Protein AF-D8KZF1-F1 (afdb_monomer)

Mean predicted aligned error: 5.2 Å

InterPro domains:
  IPR004835 Chitin synthase [PTHR22914] (1-113)
  IPR029044 Nucleotide-diphospho-sugar transferases [SSF53448] (5-64)

Solvent-accessible surface area (backbone atoms only — not comparable to full-atom values): 6706 Å² total; per-residue (Å²): 131,81,50,48,67,70,59,44,50,52,51,52,38,37,56,70,37,47,88,86,82,90,57,93,88,65,83,83,91,80,91,72,70,90,47,70,69,53,43,48,55,49,50,67,50,45,53,59,19,53,51,51,48,52,49,54,50,62,75,46,34,71,62,21,40,76,55,10,90,90,46,49,70,69,56,54,52,50,53,51,52,52,51,51,50,63,69,46,44,66,57,52,52,50,52,51,50,32,52,49,46,30,71,74,68,71,46,55,71,83,82,45,108

Organism: Penaeus vannamei (NCBI:txid6689)

Nearest PDB structures (foldseek):
  1vel-assembly1_A-2  TM=3.043E-01  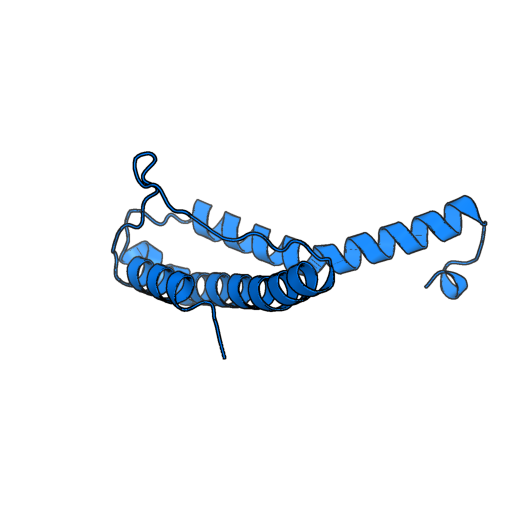e=5.295E+00  Mycolicibacterium smegmatis

Structure (mmCIF, N/CA/C/O backbone):
data_AF-D8KZF1-F1
#
_entry.id   AF-D8KZF1-F1
#
loop_
_atom_site.group_PDB
_atom_site.id
_atom_site.type_symbol
_atom_site.label_atom_id
_atom_site.label_alt_id
_atom_site.label_comp_id
_atom_site.label_asym_id
_atom_site.label_entity_id
_atom_site.label_seq_id
_atom_site.pdbx_PDB_ins_code
_atom_site.Cartn_x
_atom_site.Cartn_y
_atom_site.Cartn_z
_atom_site.occupancy
_atom_site.B_iso_or_equiv
_atom_site.auth_seq_id
_atom_site.auth_comp_id
_atom_site.auth_asym_id
_atom_site.auth_atom_id
_atom_site.pdbx_PDB_model_num
ATOM 1 N N . TYR A 1 1 ? -16.493 9.298 -7.607 1.00 52.88 1 TYR A N 1
ATOM 2 C CA . TYR A 1 1 ? -15.093 8.840 -7.532 1.00 52.88 1 TYR A CA 1
ATOM 3 C C . TYR A 1 1 ? -15.171 7.411 -7.032 1.00 52.88 1 TYR A C 1
ATOM 5 O O . TYR A 1 1 ? -15.660 7.218 -5.931 1.00 52.88 1 TYR A O 1
ATOM 13 N N . ASP A 1 2 ? -14.847 6.425 -7.863 1.00 64.75 2 ASP A N 1
ATOM 14 C CA . ASP A 1 2 ? -14.943 5.007 -7.493 1.00 64.75 2 ASP A CA 1
ATOM 15 C C . ASP A 1 2 ? -13.700 4.633 -6.665 1.00 64.75 2 ASP A C 1
ATOM 17 O O . ASP A 1 2 ? -12.620 4.405 -7.212 1.00 64.75 2 ASP A O 1
ATOM 21 N N . GLN A 1 3 ? -13.823 4.697 -5.333 1.00 66.88 3 GLN A N 1
ATOM 22 C CA . GLN A 1 3 ? -12.744 4.384 -4.383 1.00 66.88 3 GLN A CA 1
ATOM 23 C C . GLN A 1 3 ? -12.572 2.874 -4.152 1.00 66.88 3 GLN A C 1
ATOM 25 O O . GLN A 1 3 ? -11.822 2.479 -3.258 1.00 66.88 3 GLN A O 1
ATOM 30 N N . GLY A 1 4 ? -13.229 2.026 -4.952 1.00 83.06 4 GLY A N 1
ATOM 31 C CA . GLY A 1 4 ? -13.360 0.608 -4.649 1.00 83.06 4 GLY A CA 1
ATOM 32 C C . GLY A 1 4 ? -14.186 0.447 -3.380 1.00 83.06 4 GLY A C 1
ATOM 33 O O . GLY A 1 4 ? -13.622 0.309 -2.296 1.00 83.06 4 GLY A O 1
ATOM 34 N N . GLU A 1 5 ? -15.508 0.508 -3.533 1.00 90.25 5 GLU A N 1
ATOM 35 C CA . GLU A 1 5 ? -16.490 0.593 -2.441 1.00 90.25 5 GLU A CA 1
ATOM 36 C C . GLU A 1 5 ? -16.236 -0.413 -1.310 1.00 90.25 5 GLU A C 1
ATOM 38 O O . GLU A 1 5 ? -16.272 -0.030 -0.144 1.00 90.25 5 GLU A O 1
ATOM 43 N N . ASP A 1 6 ? -15.855 -1.652 -1.637 1.00 91.44 6 ASP A N 1
ATOM 44 C CA . ASP A 1 6 ? -15.527 -2.687 -0.647 1.00 91.44 6 ASP A CA 1
ATOM 45 C C . ASP A 1 6 ? -14.336 -2.306 0.244 1.00 91.44 6 ASP A C 1
ATOM 47 O O . ASP A 1 6 ? -14.358 -2.492 1.460 1.00 91.44 6 ASP A O 1
ATOM 51 N N . ARG A 1 7 ? -13.273 -1.751 -0.352 1.00 91.56 7 ARG A N 1
ATOM 52 C CA . ARG A 1 7 ? -12.082 -1.315 0.395 1.00 91.56 7 ARG A CA 1
ATOM 53 C C . ARG A 1 7 ? -12.418 -0.133 1.286 1.00 91.56 7 ARG A C 1
ATOM 55 O O . ARG A 1 7 ? -11.970 -0.093 2.429 1.00 91.56 7 ARG A O 1
ATOM 62 N N . TRP A 1 8 ? -13.226 0.786 0.770 1.00 93.06 8 TRP A N 1
ATOM 63 C CA . TRP A 1 8 ? -13.665 1.946 1.528 1.00 93.06 8 TRP A CA 1
ATOM 64 C C . TRP A 1 8 ? -14.540 1.546 2.712 1.00 93.06 8 TRP A C 1
ATOM 66 O O . TRP A 1 8 ? -14.271 1.965 3.836 1.00 93.06 8 TRP A O 1
ATOM 76 N N . LEU A 1 9 ? -15.493 0.635 2.509 1.00 94.50 9 LEU A N 1
ATOM 77 C CA . LEU A 1 9 ? -16.292 0.068 3.589 1.00 94.50 9 LEU A CA 1
ATOM 78 C C . LEU A 1 9 ? -15.416 -0.610 4.652 1.00 94.50 9 LEU A C 1
ATOM 80 O O . LEU A 1 9 ? -15.614 -0.372 5.842 1.00 94.50 9 LEU A O 1
ATOM 84 N N . CYS A 1 10 ? -14.422 -1.406 4.251 1.00 93.94 10 CYS A N 1
ATOM 85 C CA . CYS A 1 10 ? -13.476 -2.018 5.187 1.00 93.94 10 CYS A CA 1
ATOM 86 C C . CYS A 1 10 ? -12.703 -0.970 6.002 1.00 93.94 10 CYS A C 1
ATOM 88 O O . CYS A 1 10 ? -12.569 -1.127 7.215 1.00 93.94 10 CYS A O 1
ATOM 90 N N . THR A 1 11 ? -12.242 0.115 5.374 1.00 93.88 11 THR A N 1
ATOM 91 C CA . THR A 1 11 ? -11.575 1.227 6.074 1.00 93.88 11 THR A CA 1
ATOM 92 C C . THR A 1 11 ? -12.502 1.863 7.113 1.00 93.88 11 THR A C 1
ATOM 94 O O . THR A 1 11 ? -12.114 2.015 8.272 1.00 93.88 11 THR A O 1
ATOM 97 N N . LEU A 1 12 ? -13.756 2.140 6.743 1.00 94.38 12 LEU A N 1
ATOM 98 C CA . LEU A 1 12 ? -14.763 2.688 7.655 1.00 94.38 12 LEU A CA 1
ATOM 99 C C . LEU A 1 12 ? -15.056 1.741 8.829 1.00 94.38 12 LEU A C 1
ATOM 101 O O . LEU A 1 12 ? -15.183 2.189 9.967 1.00 94.38 12 LEU A O 1
ATOM 105 N N . LEU A 1 13 ? -15.146 0.430 8.583 1.00 95.75 13 LEU A N 1
ATOM 106 C CA . LEU A 1 13 ? -15.337 -0.572 9.636 1.00 95.75 13 LEU A CA 1
ATOM 107 C C . LEU A 1 13 ? -14.177 -0.551 10.638 1.00 95.75 13 LEU A C 1
ATOM 109 O O . LEU A 1 13 ? -14.419 -0.510 11.847 1.00 95.75 13 LEU A O 1
ATOM 113 N N . LEU A 1 14 ? -12.934 -0.490 10.152 1.00 94.56 14 LEU A N 1
ATOM 114 C CA . LEU A 1 14 ? -11.750 -0.372 11.006 1.00 94.56 14 LEU A CA 1
ATOM 115 C C . LEU A 1 14 ? -11.780 0.918 11.841 1.00 94.56 14 LEU A C 1
ATOM 117 O O . LEU A 1 14 ? -11.566 0.856 13.052 1.00 94.56 14 LEU A O 1
ATOM 121 N N . GLN A 1 15 ? -12.122 2.059 11.234 1.00 94.81 15 GLN A N 1
ATOM 122 C CA . GLN A 1 15 ? -12.267 3.357 11.916 1.00 94.81 15 GLN A CA 1
ATOM 123 C C . GLN A 1 15 ? -13.403 3.378 12.957 1.00 94.81 15 GLN A C 1
ATOM 125 O O . GLN A 1 15 ? -13.419 4.227 13.850 1.00 94.81 15 GLN A O 1
ATOM 130 N N . ARG A 1 16 ? -14.371 2.457 12.859 1.00 95.50 16 ARG A N 1
ATOM 131 C CA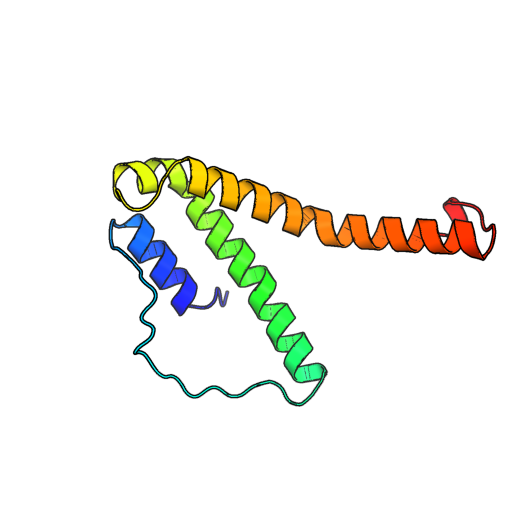 . ARG A 1 16 ? -15.457 2.273 13.836 1.00 95.50 16 ARG A CA 1
ATOM 132 C C . ARG A 1 16 ? -15.147 1.240 14.923 1.00 95.50 16 ARG A C 1
ATOM 134 O O . ARG A 1 16 ? -16.018 0.994 15.751 1.00 95.50 16 ARG A O 1
ATOM 141 N N . GLY A 1 17 ? -13.945 0.662 14.942 1.00 95.12 17 GLY A N 1
ATOM 142 C CA . GLY A 1 17 ? -13.537 -0.323 15.950 1.00 95.12 17 GLY A CA 1
ATOM 143 C C . GLY A 1 17 ? -13.849 -1.775 15.588 1.00 95.12 17 GLY A C 1
ATOM 144 O O . GLY A 1 17 ? -13.583 -2.671 16.385 1.00 95.12 17 GLY A O 1
ATOM 145 N N . TYR A 1 18 ? -14.395 -2.042 14.398 1.00 95.56 18 TYR A N 1
ATOM 146 C CA . TYR A 1 18 ? -14.641 -3.414 13.960 1.00 95.56 18 TYR A CA 1
ATOM 147 C C . TYR A 1 18 ? -13.347 -4.086 13.502 1.00 95.56 18 TYR A C 1
ATOM 149 O O . TYR A 1 18 ? -12.400 -3.445 13.038 1.00 95.56 18 TYR A O 1
ATOM 157 N N . ARG A 1 19 ? -13.324 -5.413 13.613 1.00 92.88 19 ARG A N 1
ATOM 158 C CA . ARG A 1 19 ? -12.219 -6.254 13.157 1.00 92.88 19 ARG A CA 1
ATOM 159 C C . ARG A 1 19 ? -12.521 -6.775 11.755 1.00 92.88 19 ARG A C 1
ATOM 161 O O . ARG A 1 19 ? -13.603 -7.303 11.514 1.00 92.88 19 ARG A O 1
ATOM 168 N N . VAL A 1 20 ? -11.554 -6.646 10.853 1.00 91.69 20 VAL A N 1
ATOM 169 C CA . VAL A 1 20 ? -11.595 -7.238 9.510 1.00 91.69 20 VAL A CA 1
ATOM 170 C C . VAL A 1 20 ? -10.509 -8.302 9.444 1.00 91.69 20 VAL A C 1
ATOM 172 O O . VAL A 1 20 ? -9.356 -8.020 9.766 1.00 91.69 20 VAL A O 1
ATOM 175 N N . GLU A 1 21 ? -10.875 -9.520 9.050 1.00 91.12 21 GLU A N 1
ATOM 176 C CA . GLU A 1 21 ? -9.976 -10.673 9.069 1.00 91.12 21 GLU A CA 1
ATOM 177 C C . GLU A 1 21 ? -9.984 -11.442 7.757 1.00 91.12 21 GLU A C 1
ATOM 179 O O . GLU A 1 21 ? -10.974 -11.475 7.027 1.00 91.12 21 GLU A O 1
ATOM 184 N N . TYR A 1 22 ? -8.866 -12.109 7.495 1.00 92.25 22 TYR A N 1
ATOM 185 C CA . TYR A 1 22 ? -8.761 -13.073 6.418 1.00 92.25 22 TYR A CA 1
ATOM 186 C C . TYR A 1 22 ? -9.302 -14.436 6.870 1.00 92.25 22 TYR A C 1
ATOM 188 O O . TYR A 1 22 ? -8.892 -14.956 7.907 1.00 92.25 22 TYR A O 1
ATOM 196 N N . SER A 1 23 ? -10.182 -15.035 6.064 1.00 94.25 23 SER A N 1
ATOM 197 C CA . SER A 1 23 ? -10.697 -16.392 6.269 1.00 94.25 23 SER A CA 1
ATOM 198 C C . SER A 1 23 ? -10.245 -17.301 5.129 1.00 94.25 23 SER A C 1
ATOM 200 O O . SER A 1 23 ? -10.689 -17.141 3.995 1.00 94.25 23 SER A O 1
ATOM 202 N N . ALA A 1 24 ? -9.387 -18.279 5.436 1.00 93.44 24 ALA A N 1
ATOM 203 C CA . ALA A 1 24 ? -8.879 -19.238 4.449 1.00 93.44 24 ALA A CA 1
ATOM 204 C C . ALA A 1 24 ? -9.954 -20.210 3.930 1.00 93.44 24 ALA A C 1
ATOM 206 O O . ALA A 1 24 ? -9.775 -20.806 2.877 1.00 93.44 24 ALA A O 1
ATOM 207 N N . ALA A 1 25 ? -11.058 -20.373 4.667 1.00 95.44 25 ALA A N 1
ATOM 208 C CA . ALA A 1 25 ? -12.199 -21.188 4.250 1.00 95.44 25 ALA A CA 1
ATOM 209 C C . ALA A 1 25 ? -13.169 -20.432 3.322 1.00 95.44 25 ALA A C 1
ATOM 211 O O . ALA A 1 25 ? -14.169 -21.000 2.893 1.00 95.44 25 ALA A O 1
ATOM 212 N N . SER A 1 26 ? -12.929 -19.141 3.066 1.00 92.06 26 SER A N 1
ATOM 213 C CA . SER A 1 26 ? -13.750 -18.354 2.151 1.00 92.06 26 SER A CA 1
ATOM 214 C C . SER A 1 26 ? -13.261 -18.535 0.718 1.00 92.06 26 SER A C 1
ATOM 216 O O . SER A 1 26 ? -12.182 -18.059 0.371 1.00 92.06 26 SER A O 1
ATOM 218 N N . ASP A 1 27 ? -14.096 -19.133 -0.127 1.00 94.06 27 ASP A N 1
ATOM 219 C CA . ASP A 1 27 ? -13.834 -19.284 -1.557 1.00 94.06 27 ASP A CA 1
ATOM 220 C C . ASP A 1 27 ? -14.533 -18.199 -2.385 1.00 94.06 27 ASP A C 1
ATOM 222 O O . ASP A 1 27 ? -15.680 -17.829 -2.127 1.00 94.06 27 ASP A O 1
ATOM 226 N N . ALA A 1 28 ? -13.846 -17.700 -3.413 1.00 91.25 28 ALA A N 1
ATOM 227 C CA . ALA A 1 28 ? -14.403 -16.761 -4.381 1.00 91.25 28 ALA A CA 1
ATOM 228 C C . ALA A 1 28 ? -13.915 -17.091 -5.796 1.00 91.25 28 ALA A C 1
ATOM 230 O O . ALA A 1 28 ? -12.725 -17.305 -6.028 1.00 91.25 28 ALA A O 1
ATOM 231 N N . TYR A 1 29 ? -14.836 -17.083 -6.758 1.00 94.12 29 TYR A N 1
ATOM 232 C CA . TYR A 1 29 ? -14.515 -17.167 -8.181 1.00 94.12 29 TYR A CA 1
ATOM 233 C C . TYR A 1 29 ? -14.391 -15.754 -8.760 1.00 94.12 29 TYR A C 1
ATOM 235 O O . TYR A 1 29 ? -15.282 -14.927 -8.566 1.00 94.12 29 TYR A O 1
ATOM 243 N N . THR A 1 30 ? -13.295 -15.463 -9.465 1.00 91.00 30 THR A N 1
ATOM 244 C CA . THR A 1 30 ? -13.057 -14.138 -10.059 1.00 91.00 30 THR A CA 1
ATOM 245 C C . THR A 1 30 ? -12.505 -14.249 -11.474 1.00 91.00 30 THR A C 1
ATOM 247 O O . THR A 1 30 ? -11.738 -15.159 -11.788 1.00 91.00 30 THR A O 1
ATOM 250 N N . HIS A 1 31 ? -12.895 -13.304 -12.331 1.00 91.31 31 HIS A N 1
ATOM 251 C CA . HIS A 1 31 ? -12.347 -13.178 -13.678 1.00 91.31 31 HIS A CA 1
ATOM 252 C C . HIS A 1 31 ? -11.057 -12.355 -13.653 1.00 91.31 31 HIS A C 1
ATOM 254 O O . HIS A 1 31 ? -11.000 -11.274 -13.059 1.00 91.31 31 HIS A O 1
ATOM 260 N N . VAL A 1 32 ? -10.026 -12.867 -14.320 1.00 91.75 32 VAL A N 1
ATOM 261 C CA . VAL A 1 32 ? -8.731 -12.203 -14.492 1.00 91.75 32 VAL A CA 1
ATOM 262 C C . VAL A 1 32 ? -8.688 -11.533 -15.872 1.00 91.75 32 VAL A C 1
ATOM 264 O O . VAL A 1 32 ? -9.259 -12.084 -16.810 1.00 91.75 32 VAL A O 1
ATOM 267 N N . PRO A 1 33 ? -8.055 -10.354 -16.027 1.00 94.62 33 PRO A N 1
ATOM 268 C CA . PRO A 1 33 ? -7.853 -9.765 -17.348 1.00 94.62 33 PRO A CA 1
ATOM 269 C C . PRO A 1 33 ? -7.046 -10.705 -18.252 1.00 94.62 33 PRO A C 1
ATOM 271 O O . PRO A 1 33 ? -5.972 -11.165 -17.860 1.00 94.62 33 PRO A O 1
ATOM 274 N N . GLU A 1 34 ? -7.536 -10.940 -19.469 1.00 95.62 34 GLU A N 1
ATOM 275 C CA . GLU A 1 34 ? -6.869 -11.799 -20.463 1.00 95.62 34 GLU A CA 1
ATOM 276 C C . GLU A 1 34 ? -6.012 -10.984 -21.446 1.00 95.62 34 GLU A C 1
ATOM 278 O O . GLU A 1 34 ? -5.074 -11.498 -22.056 1.00 95.62 34 GLU A O 1
ATOM 283 N N . GLY A 1 35 ? -6.296 -9.682 -21.568 1.00 96.19 35 GLY A N 1
ATOM 284 C CA . GLY A 1 35 ? -5.574 -8.751 -22.433 1.00 96.19 35 GLY A CA 1
ATOM 285 C C . GLY A 1 35 ? -4.888 -7.610 -21.681 1.00 96.19 35 GLY A C 1
ATOM 286 O O . GLY A 1 35 ? -5.303 -7.186 -20.600 1.00 96.19 35 GLY A O 1
ATOM 287 N N . PHE A 1 36 ? -3.859 -7.026 -22.304 1.00 95.81 36 PHE A N 1
ATOM 288 C CA . PHE A 1 36 ? -3.122 -5.900 -21.718 1.00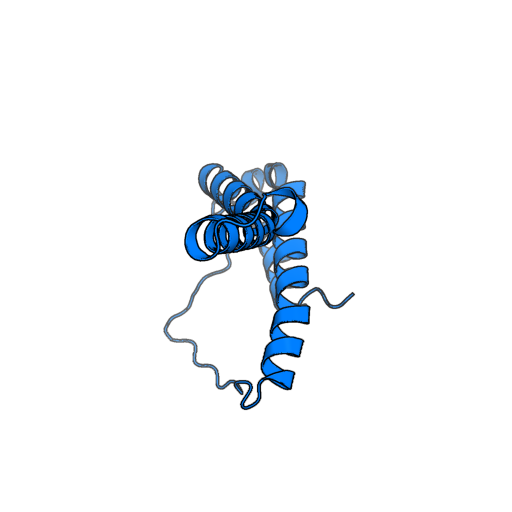 95.81 36 PHE A CA 1
ATOM 289 C C . PHE A 1 36 ? -4.003 -4.668 -21.464 1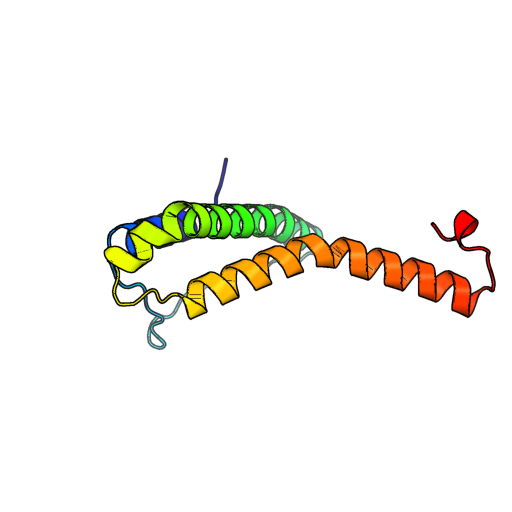.00 95.81 36 PHE A C 1
ATOM 291 O O . PHE A 1 36 ? -3.844 -4.004 -20.445 1.00 95.81 36 PHE A O 1
ATOM 298 N N . SER A 1 37 ? -4.945 -4.361 -22.363 1.00 95.75 37 SER A N 1
ATOM 299 C CA . SER A 1 37 ? -5.850 -3.211 -22.203 1.00 95.75 37 SER A CA 1
ATOM 300 C C . SER A 1 37 ? -6.709 -3.336 -20.939 1.00 95.75 37 SER A C 1
ATOM 302 O O . SER A 1 37 ? -6.821 -2.391 -20.155 1.00 95.75 37 SER A O 1
ATOM 304 N N . GLU A 1 38 ? -7.260 -4.524 -20.689 1.00 94.62 38 GLU A N 1
ATOM 305 C CA . GLU A 1 38 ? -8.050 -4.808 -19.489 1.00 94.62 38 GLU A CA 1
ATOM 306 C C . GLU A 1 38 ? -7.190 -4.728 -18.230 1.00 94.62 38 GLU A C 1
ATOM 308 O O . GLU A 1 38 ? -7.563 -4.054 -17.268 1.00 94.62 38 GLU A O 1
ATOM 313 N N . PHE A 1 39 ? -6.001 -5.336 -18.268 1.00 95.56 39 PHE A N 1
ATOM 314 C CA . PHE A 1 39 ? -5.026 -5.253 -17.187 1.00 95.56 39 PHE A CA 1
ATOM 315 C C . PHE A 1 39 ? -4.650 -3.799 -16.869 1.00 95.56 39 PHE A C 1
ATOM 317 O O . PHE A 1 39 ? -4.671 -3.382 -15.709 1.00 95.56 39 PHE A O 1
ATOM 324 N N . TYR A 1 40 ? -4.347 -2.998 -17.889 1.00 94.50 40 TYR A N 1
ATOM 325 C CA . TYR A 1 40 ? -3.976 -1.597 -17.729 1.00 94.50 40 TYR A CA 1
ATOM 326 C C . TYR A 1 40 ? -5.118 -0.784 -17.114 1.00 94.50 40 TYR A C 1
ATOM 328 O O . TYR A 1 40 ? -4.912 -0.068 -16.133 1.00 94.50 40 TYR A O 1
ATOM 336 N N . ASN A 1 41 ? -6.338 -0.937 -17.633 1.00 93.38 41 ASN A N 1
ATOM 337 C CA . ASN A 1 41 ? -7.517 -0.257 -17.100 1.00 93.38 41 ASN A CA 1
ATOM 338 C C . ASN A 1 41 ? -7.810 -0.671 -15.649 1.00 93.38 41 ASN A C 1
ATOM 340 O O . ASN A 1 41 ? -8.180 0.175 -14.831 1.00 93.38 41 ASN A O 1
ATOM 344 N N . GLN A 1 42 ? -7.591 -1.944 -15.301 1.00 93.12 42 GLN A N 1
ATOM 345 C CA . GLN A 1 42 ? -7.703 -2.440 -13.930 1.00 93.12 42 GLN A CA 1
ATOM 346 C C . GLN A 1 42 ? -6.683 -1.757 -13.008 1.00 93.12 42 GLN A C 1
ATOM 348 O O . GLN A 1 42 ? -7.065 -1.174 -11.992 1.00 93.12 42 GLN A O 1
ATOM 353 N N . ARG A 1 43 ? -5.398 -1.741 -13.379 1.00 93.12 43 ARG A N 1
ATOM 354 C CA . ARG A 1 43 ? -4.339 -1.099 -12.582 1.00 93.12 43 ARG A CA 1
ATOM 355 C C . ARG A 1 43 ? -4.541 0.408 -12.450 1.00 93.12 43 ARG A C 1
ATOM 357 O O . ARG A 1 43 ? -4.384 0.942 -11.353 1.00 93.12 43 ARG A O 1
ATOM 364 N N . ARG A 1 44 ? -4.967 1.074 -13.527 1.00 92.12 44 ARG A N 1
ATOM 365 C CA . ARG A 1 44 ? -5.277 2.511 -13.546 1.00 92.12 44 ARG A CA 1
ATOM 366 C C . ARG A 1 44 ? -6.378 2.884 -12.552 1.00 92.12 44 ARG A C 1
ATOM 368 O O . ARG A 1 44 ? -6.329 3.976 -11.999 1.00 92.12 44 ARG A O 1
ATOM 375 N N . ARG A 1 45 ? -7.358 2.006 -12.322 1.00 92.12 45 ARG A N 1
ATOM 376 C CA . ARG A 1 45 ? -8.422 2.226 -11.328 1.00 92.12 45 ARG A CA 1
ATOM 377 C C . ARG A 1 45 ? -7.967 1.865 -9.916 1.00 92.12 45 ARG A C 1
ATOM 379 O O . ARG A 1 45 ? -8.242 2.592 -8.968 1.00 92.12 45 ARG A O 1
ATOM 386 N N . TRP A 1 46 ? -7.261 0.746 -9.776 1.00 91.19 46 TRP A N 1
ATOM 387 C CA . TRP A 1 46 ? -6.922 0.191 -8.469 1.00 91.19 46 TRP A CA 1
ATOM 388 C C . TRP A 1 46 ? -5.874 1.008 -7.729 1.00 91.19 46 TRP A C 1
ATOM 390 O O . TRP A 1 46 ? -6.075 1.292 -6.553 1.00 91.19 46 TRP A O 1
ATOM 400 N N . VAL A 1 47 ? -4.803 1.435 -8.401 1.00 92.25 47 VAL A N 1
ATOM 401 C CA . VAL A 1 47 ? -3.710 2.158 -7.733 1.00 92.25 47 VAL A CA 1
ATOM 402 C C . VAL A 1 47 ? -4.209 3.443 -7.047 1.00 92.25 47 VAL A C 1
ATOM 404 O O . VAL A 1 47 ? -3.985 3.572 -5.842 1.00 92.25 47 VAL A O 1
ATOM 407 N N . PRO A 1 48 ? -4.969 4.338 -7.714 1.00 92.25 48 PRO A N 1
ATOM 408 C CA . PRO A 1 48 ? -5.532 5.517 -7.052 1.00 92.25 48 PRO A CA 1
ATOM 409 C C . PRO A 1 48 ? -6.478 5.172 -5.898 1.00 92.25 48 PRO A C 1
ATOM 411 O O . PRO A 1 48 ? -6.426 5.816 -4.854 1.00 92.25 48 PRO A O 1
ATOM 414 N N . SER A 1 49 ? -7.311 4.136 -6.054 1.00 91.69 49 SER A N 1
ATOM 415 C CA . SER A 1 49 ? -8.246 3.713 -5.003 1.00 91.69 49 SER A CA 1
ATOM 416 C C . SER A 1 49 ? -7.522 3.209 -3.751 1.00 91.69 49 SER A C 1
ATOM 418 O O . SER A 1 49 ? -7.880 3.580 -2.635 1.00 91.69 49 SER A O 1
ATOM 420 N N . THR A 1 50 ? -6.451 2.428 -3.920 1.00 92.94 50 THR A N 1
ATOM 421 C CA . THR A 1 50 ? -5.613 1.951 -2.817 1.00 92.94 50 THR A CA 1
ATOM 422 C C . THR A 1 50 ? -4.945 3.120 -2.106 1.00 92.94 50 THR A C 1
ATOM 424 O O . THR A 1 50 ? -4.968 3.181 -0.880 1.00 92.94 50 THR A O 1
ATOM 427 N N . MET A 1 51 ? -4.405 4.075 -2.867 1.00 93.62 51 MET A N 1
ATOM 428 C CA . MET A 1 51 ? -3.788 5.268 -2.296 1.00 93.62 51 MET A CA 1
ATOM 429 C C . MET A 1 51 ? -4.794 6.100 -1.490 1.00 93.62 51 MET A C 1
ATOM 431 O O . MET A 1 51 ? -4.486 6.502 -0.372 1.00 93.62 51 MET A O 1
ATOM 435 N N . ALA A 1 52 ? -6.000 6.321 -2.020 1.00 93.38 52 ALA A N 1
ATOM 436 C CA . ALA A 1 52 ? -7.048 7.070 -1.328 1.00 93.38 52 ALA A CA 1
ATOM 437 C C . ALA A 1 52 ? -7.452 6.413 0.003 1.00 93.38 52 ALA A C 1
ATOM 439 O O . ALA A 1 52 ? -7.500 7.095 1.019 1.00 93.38 52 ALA A O 1
ATOM 440 N N . ASN A 1 53 ? -7.662 5.092 0.018 1.00 94.06 53 ASN A N 1
ATOM 441 C CA . ASN A 1 53 ? -8.033 4.353 1.231 1.00 94.06 53 ASN A CA 1
ATOM 442 C C . ASN A 1 53 ? -6.938 4.378 2.307 1.00 94.06 53 ASN A C 1
ATOM 444 O O . ASN A 1 53 ? -7.226 4.559 3.486 1.00 94.06 53 ASN A O 1
ATOM 448 N N . ILE A 1 54 ? -5.669 4.216 1.914 1.00 94.62 54 ILE A N 1
ATOM 449 C CA . ILE A 1 54 ? -4.560 4.297 2.873 1.00 94.62 54 ILE A CA 1
ATOM 450 C C . ILE A 1 54 ? -4.432 5.729 3.405 1.00 94.62 54 ILE A C 1
ATOM 452 O O . ILE A 1 54 ? -4.238 5.905 4.601 1.00 94.62 54 ILE A O 1
ATOM 456 N N . MET A 1 55 ? -4.564 6.755 2.557 1.00 95.12 55 MET A N 1
ATOM 457 C CA . MET A 1 55 ? -4.535 8.149 3.015 1.00 95.12 55 MET A CA 1
ATOM 458 C C . MET A 1 55 ? -5.655 8.453 4.015 1.00 95.12 55 MET A C 1
ATOM 460 O O . MET A 1 55 ? -5.370 9.061 5.043 1.00 95.12 55 MET A O 1
ATOM 464 N N . ASP A 1 56 ? -6.877 7.990 3.753 1.00 94.94 56 ASP A N 1
ATOM 465 C CA . ASP A 1 56 ? -8.026 8.138 4.656 1.00 94.94 56 ASP A CA 1
ATOM 466 C C . ASP A 1 56 ? -7.748 7.504 6.033 1.00 94.94 56 ASP A C 1
ATOM 468 O O . ASP A 1 56 ? -7.850 8.154 7.075 1.00 94.94 56 ASP A O 1
ATOM 472 N N . LEU A 1 57 ? -7.243 6.266 6.048 1.00 95.00 57 LEU A N 1
ATOM 473 C CA . LEU A 1 57 ? -6.832 5.593 7.282 1.00 95.00 57 LEU A CA 1
ATOM 474 C C . LEU A 1 57 ? -5.712 6.339 8.026 1.00 95.00 57 LEU A C 1
ATOM 476 O O . LEU A 1 57 ? -5.720 6.408 9.255 1.00 95.00 57 LEU A O 1
ATOM 480 N N . LEU A 1 58 ? -4.726 6.878 7.303 1.00 96.12 58 LEU A N 1
ATOM 481 C CA . LEU A 1 58 ? -3.610 7.613 7.902 1.00 96.12 58 LEU A CA 1
ATOM 482 C C . LEU A 1 58 ? -4.063 8.951 8.506 1.00 96.12 58 LEU A C 1
ATOM 484 O O . LEU A 1 58 ? -3.564 9.328 9.571 1.00 96.12 58 LEU A O 1
ATOM 488 N N . GLN A 1 59 ? -5.016 9.641 7.873 1.00 95.75 59 GLN A N 1
ATOM 489 C CA . GLN A 1 59 ? -5.592 10.893 8.373 1.00 95.75 59 GLN A CA 1
ATOM 490 C C . GLN A 1 59 ? 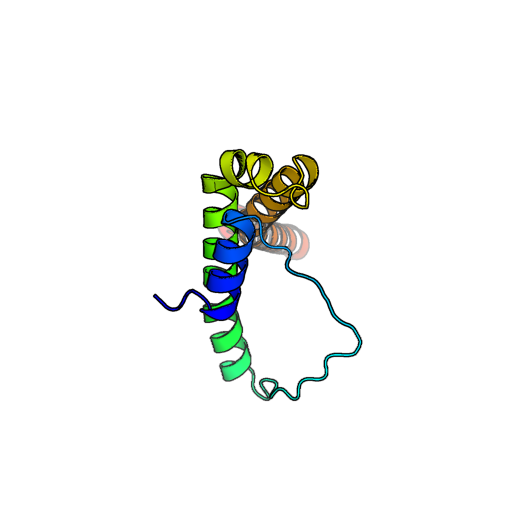-6.347 10.682 9.691 1.00 95.75 59 GLN A C 1
ATOM 492 O O . GLN A 1 59 ? -6.137 11.439 10.638 1.00 95.75 59 GLN A O 1
ATOM 497 N N . ASP A 1 60 ? -7.121 9.600 9.794 1.00 94.88 60 ASP A N 1
ATOM 498 C CA . ASP A 1 60 ? -7.873 9.236 11.003 1.00 94.88 60 ASP A CA 1
ATOM 499 C C . ASP A 1 60 ? -7.122 8.271 11.941 1.00 94.88 60 ASP A C 1
ATOM 501 O O . ASP A 1 60 ? -7.704 7.680 12.857 1.00 94.88 60 ASP A O 1
ATOM 505 N N . SER A 1 61 ? -5.809 8.110 11.756 1.00 94.62 61 SER A N 1
ATOM 506 C CA . SER A 1 61 ? -5.014 7.078 12.436 1.00 94.62 61 SER A CA 1
ATOM 507 C C . SER A 1 61 ? -5.044 7.167 13.963 1.00 94.62 61 SER A C 1
ATOM 509 O O . SER A 1 61 ? -5.198 6.143 14.624 1.00 94.62 61 SER A O 1
ATOM 511 N N . ARG A 1 62 ? -4.948 8.373 14.542 1.00 94.06 62 ARG A N 1
ATOM 512 C CA . ARG A 1 62 ? -4.975 8.568 16.006 1.00 94.06 62 ARG A CA 1
ATOM 513 C C . ARG A 1 62 ? -6.274 8.052 16.617 1.00 94.06 62 ARG A C 1
ATOM 515 O O . ARG A 1 62 ? -6.243 7.225 17.518 1.00 94.06 62 ARG A O 1
ATOM 522 N N . LYS A 1 63 ? -7.402 8.493 16.060 1.00 95.25 63 LYS A N 1
ATOM 523 C CA . LYS A 1 63 ? -8.737 8.076 16.491 1.00 95.25 63 LYS A CA 1
ATOM 524 C C . LYS A 1 63 ? -8.956 6.582 16.259 1.00 95.25 63 LYS A C 1
ATOM 526 O O . LYS A 1 63 ? -9.547 5.909 17.093 1.00 95.25 63 LYS A O 1
ATOM 531 N N . THR A 1 64 ? -8.466 6.060 15.138 1.00 94.94 64 THR A N 1
ATOM 532 C CA . THR A 1 64 ? -8.599 4.638 14.805 1.00 94.94 64 THR A CA 1
ATOM 533 C C . THR A 1 64 ? -7.849 3.757 15.802 1.00 94.94 64 THR A C 1
ATOM 535 O O . THR A 1 64 ? -8.402 2.753 16.231 1.00 94.94 64 THR A O 1
ATOM 538 N N . ILE A 1 65 ? -6.638 4.144 16.219 1.00 95.88 65 ILE A N 1
ATOM 539 C CA . ILE A 1 65 ? -5.875 3.427 17.257 1.00 95.88 65 ILE A CA 1
ATOM 540 C C . ILE A 1 65 ? -6.602 3.476 18.610 1.00 95.88 65 ILE A C 1
ATOM 542 O O . ILE A 1 65 ? -6.631 2.479 19.318 1.00 95.88 65 ILE A O 1
ATOM 546 N N . GLU A 1 66 ? -7.201 4.613 18.975 1.00 95.31 66 GLU A N 1
ATOM 547 C CA . GLU A 1 66 ? -7.933 4.754 20.247 1.00 95.31 66 GLU A CA 1
ATOM 548 C C . GLU A 1 66 ? -9.209 3.903 20.312 1.00 95.31 66 GLU A C 1
ATOM 550 O O . GLU A 1 66 ? -9.617 3.486 21.392 1.00 95.31 66 GLU A O 1
ATOM 555 N N . VAL A 1 67 ? -9.859 3.671 19.168 1.00 96.00 67 VAL A N 1
ATOM 556 C CA . VAL A 1 67 ? -11.151 2.970 19.086 1.00 96.00 67 VAL A CA 1
ATOM 557 C C . VAL A 1 67 ? -10.993 1.493 18.698 1.00 96.00 67 VAL A C 1
ATOM 559 O O . VAL A 1 67 ? -11.906 0.704 18.934 1.00 96.00 67 VAL A O 1
ATOM 562 N N . ASN A 1 68 ? -9.867 1.097 18.097 1.00 95.12 68 ASN A N 1
ATOM 563 C CA . ASN A 1 68 ? -9.650 -0.252 17.578 1.00 95.12 68 ASN A CA 1
ATOM 564 C C . ASN A 1 68 ? -8.341 -0.866 18.091 1.00 95.12 68 ASN A C 1
ATOM 566 O O . ASN A 1 68 ? -7.273 -0.624 17.530 1.00 95.12 68 ASN A O 1
ATOM 570 N N . ASP A 1 69 ? -8.445 -1.770 19.068 1.00 92.69 69 ASP A N 1
ATOM 571 C CA . ASP A 1 69 ? -7.301 -2.491 19.652 1.00 92.69 69 ASP A CA 1
ATOM 572 C C . ASP A 1 69 ? -6.530 -3.363 18.639 1.00 92.69 69 ASP A C 1
ATOM 574 O O . ASP A 1 69 ? -5.395 -3.772 18.890 1.00 92.69 69 ASP A O 1
ATOM 578 N N . ASN A 1 70 ? -7.122 -3.652 17.473 1.00 90.94 70 ASN A N 1
ATOM 579 C CA . ASN A 1 70 ? -6.471 -4.424 16.412 1.00 90.94 70 ASN A CA 1
ATOM 580 C C . ASN A 1 70 ? -5.564 -3.560 15.517 1.00 90.94 70 ASN A C 1
ATOM 582 O O . ASN A 1 70 ? -4.821 -4.101 14.696 1.00 90.94 70 ASN A O 1
ATOM 586 N N . ILE A 1 71 ? -5.616 -2.230 15.647 1.00 94.00 71 ILE A N 1
ATOM 587 C CA . ILE A 1 71 ? -4.808 -1.288 14.870 1.00 94.00 71 ILE A CA 1
ATOM 588 C C . ILE A 1 71 ? -3.750 -0.665 15.776 1.00 94.00 71 ILE A C 1
ATOM 590 O O . ILE A 1 71 ? -4.042 0.088 16.698 1.00 94.00 71 ILE A O 1
ATOM 594 N N . SER A 1 72 ? -2.485 -0.959 15.483 1.00 94.00 72 SER A N 1
ATOM 595 C CA . SER A 1 72 ? -1.353 -0.526 16.301 1.00 94.00 72 SER A CA 1
ATOM 596 C C . SER A 1 72 ? -0.558 0.611 15.655 1.00 94.00 72 SER A C 1
ATOM 598 O O . SER A 1 72 ? -0.556 0.794 14.434 1.00 94.00 72 SER A O 1
ATOM 600 N N . LEU A 1 73 ? 0.187 1.363 16.470 1.00 94.81 73 LEU A N 1
ATOM 601 C CA . LEU A 1 73 ? 1.086 2.406 15.970 1.00 94.81 73 LEU A CA 1
ATOM 602 C C . LEU A 1 73 ? 2.135 1.867 14.969 1.00 94.81 73 LEU A C 1
ATOM 604 O O . LEU A 1 73 ? 2.278 2.483 13.912 1.00 94.81 73 LEU A O 1
ATOM 608 N N . PRO A 1 74 ? 2.814 0.720 15.207 1.00 96.31 74 PRO A N 1
ATOM 609 C CA . PRO A 1 74 ? 3.720 0.135 14.215 1.00 96.31 74 PRO A CA 1
ATOM 610 C C . PRO A 1 74 ? 3.048 -0.151 12.869 1.00 96.31 74 PRO A C 1
ATOM 612 O O . PRO A 1 74 ? 3.656 0.063 11.822 1.00 96.31 74 PRO A O 1
ATOM 615 N N . TYR A 1 75 ? 1.786 -0.588 12.882 1.00 94.44 75 TYR A N 1
ATOM 616 C CA . TYR A 1 75 ? 1.021 -0.809 11.659 1.00 94.44 75 TYR A CA 1
ATOM 617 C C . TYR A 1 75 ? 0.780 0.501 10.891 1.00 94.44 75 TYR A C 1
ATOM 619 O O . TYR A 1 75 ? 1.030 0.557 9.689 1.00 94.44 75 TYR A O 1
ATOM 627 N N . ILE A 1 76 ? 0.384 1.583 11.569 1.00 96.69 76 ILE A N 1
ATOM 628 C CA . ILE A 1 76 ? 0.229 2.905 10.936 1.00 96.69 76 ILE A CA 1
ATOM 629 C C . ILE A 1 76 ? 1.565 3.426 10.383 1.00 96.69 76 ILE A C 1
ATOM 631 O O . ILE A 1 76 ? 1.613 3.961 9.270 1.00 96.69 76 ILE A O 1
ATOM 635 N N . SER A 1 77 ? 2.671 3.230 11.108 1.00 96.62 77 SER A N 1
ATOM 636 C CA . SER A 1 77 ? 4.011 3.580 10.619 1.00 96.62 77 SER A CA 1
ATOM 637 C C . SER A 1 77 ? 4.381 2.797 9.358 1.00 96.62 77 SER A C 1
ATOM 639 O O . SER A 1 77 ? 4.864 3.388 8.392 1.00 96.62 77 SER A O 1
ATOM 641 N N . TYR A 1 78 ? 4.089 1.495 9.323 1.00 96.75 78 TYR A N 1
ATOM 642 C CA . TYR A 1 78 ? 4.275 0.666 8.134 1.00 96.75 78 TYR A CA 1
ATOM 643 C C . TYR A 1 78 ? 3.459 1.184 6.940 1.00 96.75 78 TYR A C 1
ATOM 645 O O . TYR A 1 78 ? 4.018 1.375 5.860 1.00 96.75 78 TYR A O 1
ATOM 653 N N . GLN A 1 79 ? 2.172 1.494 7.134 1.00 96.38 79 GLN A N 1
ATOM 654 C CA . GLN A 1 79 ? 1.320 2.046 6.071 1.00 96.38 79 GLN A CA 1
ATOM 655 C C . GLN A 1 79 ? 1.842 3.393 5.549 1.00 96.38 79 GLN A C 1
ATOM 657 O O . GLN A 1 79 ? 1.816 3.657 4.347 1.00 96.38 79 GLN A O 1
ATOM 662 N N . THR A 1 80 ? 2.397 4.224 6.434 1.00 96.62 80 THR A N 1
ATOM 663 C CA . THR A 1 80 ? 3.033 5.495 6.056 1.00 96.62 80 THR A CA 1
ATOM 664 C C . THR A 1 80 ? 4.271 5.269 5.182 1.00 96.62 80 THR A C 1
ATOM 666 O O . THR A 1 80 ? 4.420 5.911 4.141 1.00 96.62 80 THR A O 1
ATOM 669 N N . MET A 1 81 ? 5.146 4.330 5.560 1.00 96.50 81 MET A N 1
ATOM 670 C CA . MET A 1 81 ? 6.326 3.980 4.759 1.00 96.50 81 MET A CA 1
ATOM 671 C C . MET A 1 81 ? 5.937 3.397 3.397 1.00 96.50 81 MET A C 1
ATOM 673 O O . MET A 1 81 ? 6.541 3.748 2.384 1.00 96.50 81 MET A O 1
ATOM 677 N N . LEU A 1 82 ? 4.909 2.546 3.361 1.00 95.50 82 LEU A N 1
ATOM 678 C CA . LEU A 1 82 ? 4.380 1.971 2.127 1.00 95.50 82 LEU A CA 1
ATOM 679 C C . LEU A 1 82 ? 3.853 3.061 1.181 1.00 95.50 82 LEU A C 1
ATOM 681 O O . LEU A 1 82 ? 4.147 3.034 -0.017 1.00 95.50 82 LEU A O 1
ATOM 685 N N . MET A 1 83 ? 3.126 4.050 1.713 1.00 95.56 83 MET A N 1
ATOM 686 C CA . MET A 1 83 ? 2.647 5.201 0.944 1.00 95.56 83 MET A CA 1
ATOM 687 C C . MET A 1 83 ? 3.811 6.013 0.366 1.00 95.56 83 MET A C 1
ATOM 689 O O . MET A 1 83 ? 3.826 6.305 -0.830 1.00 95.56 83 MET A O 1
ATOM 693 N N . ALA A 1 84 ? 4.822 6.322 1.183 1.00 95.88 84 ALA A N 1
ATOM 694 C CA . ALA A 1 84 ? 6.012 7.037 0.727 1.00 95.88 84 ALA A CA 1
ATOM 695 C C . ALA A 1 84 ? 6.743 6.269 -0.388 1.00 95.88 84 ALA A C 1
ATOM 697 O O . ALA A 1 84 ? 7.049 6.841 -1.433 1.00 95.88 84 ALA A O 1
ATOM 698 N N . GLY A 1 85 ? 6.952 4.960 -0.216 1.00 94.56 85 GLY A N 1
ATOM 699 C CA . GLY A 1 85 ? 7.558 4.105 -1.239 1.00 94.56 85 GLY A CA 1
ATOM 700 C C . GLY A 1 85 ? 6.752 4.069 -2.540 1.00 94.56 85 GLY A C 1
ATOM 701 O O . GLY A 1 85 ? 7.328 4.127 -3.622 1.00 94.56 85 GLY A O 1
ATOM 702 N N . THR A 1 86 ? 5.421 4.055 -2.448 1.00 93.00 86 THR A N 1
ATOM 703 C CA . THR A 1 86 ? 4.528 4.069 -3.619 1.00 93.00 86 THR A CA 1
ATOM 704 C C . THR A 1 86 ? 4.633 5.378 -4.403 1.00 93.00 86 THR A C 1
ATOM 706 O O . THR A 1 86 ? 4.640 5.356 -5.632 1.00 93.00 86 THR A O 1
ATOM 709 N N . ILE A 1 87 ? 4.762 6.515 -3.712 1.00 93.56 87 ILE A N 1
ATOM 710 C CA . ILE A 1 87 ? 4.932 7.835 -4.339 1.00 93.56 87 ILE A CA 1
ATOM 711 C C . ILE A 1 87 ? 6.318 7.966 -4.988 1.00 93.56 87 ILE A C 1
ATOM 713 O O . ILE A 1 87 ? 6.437 8.499 -6.090 1.00 93.56 87 ILE A O 1
ATOM 717 N N . LEU A 1 88 ? 7.366 7.471 -4.324 1.00 95.06 88 LEU A N 1
ATOM 718 C CA . LEU A 1 88 ? 8.747 7.583 -4.804 1.00 95.06 88 LEU A CA 1
ATOM 719 C C . LEU A 1 88 ? 9.085 6.578 -5.915 1.00 95.06 88 LEU A C 1
ATOM 721 O O . LEU A 1 88 ? 9.911 6.878 -6.776 1.00 95.06 88 LEU A O 1
ATOM 725 N N . GLY A 1 89 ? 8.435 5.411 -5.928 1.00 93.31 89 GLY A N 1
ATOM 726 C CA . GLY A 1 89 ? 8.737 4.294 -6.826 1.00 93.31 89 GLY A CA 1
ATOM 727 C C . GLY A 1 89 ? 8.833 4.664 -8.312 1.00 93.31 89 GLY A C 1
ATOM 728 O O . GLY A 1 89 ? 9.858 4.362 -8.928 1.00 93.31 89 GLY A O 1
ATOM 729 N N . PRO A 1 90 ? 7.838 5.352 -8.908 1.00 92.56 90 PRO A N 1
ATOM 730 C CA . PRO A 1 90 ? 7.909 5.778 -10.307 1.00 92.56 90 PRO A CA 1
ATOM 731 C C . PRO A 1 90 ? 9.123 6.667 -10.606 1.00 92.56 90 PRO A C 1
ATOM 733 O O . PRO A 1 90 ? 9.779 6.491 -11.632 1.00 92.56 90 PRO A O 1
ATOM 736 N N . GLY A 1 91 ? 9.463 7.577 -9.688 1.00 93.69 91 GLY A N 1
ATOM 737 C CA . GLY A 1 91 ? 10.642 8.435 -9.805 1.00 93.69 91 GLY A CA 1
ATOM 738 C C . GLY A 1 91 ? 11.945 7.640 -9.728 1.00 93.69 91 GLY A C 1
ATOM 739 O O . GLY A 1 91 ? 12.851 7.863 -10.525 1.00 93.69 91 GLY A O 1
ATOM 740 N N . THR A 1 92 ? 12.029 6.658 -8.827 1.00 94.19 92 THR A N 1
ATOM 741 C CA . THR A 1 92 ? 13.195 5.769 -8.730 1.00 94.19 92 THR A CA 1
ATOM 742 C C . THR A 1 92 ? 13.390 4.949 -10.003 1.00 94.19 92 THR A C 1
ATOM 744 O O . THR A 1 92 ? 14.511 4.875 -10.499 1.00 94.19 92 THR A O 1
ATOM 747 N N . ILE A 1 93 ? 12.319 4.387 -10.575 1.00 95.19 93 ILE A N 1
ATOM 748 C CA . ILE A 1 93 ? 12.390 3.643 -11.844 1.00 95.19 93 ILE A CA 1
ATOM 749 C C . ILE A 1 93 ? 12.893 4.552 -12.966 1.00 95.19 93 ILE A C 1
ATOM 751 O O . ILE A 1 93 ? 13.780 4.160 -13.721 1.00 95.19 93 ILE A O 1
ATOM 755 N N . PHE A 1 94 ? 12.371 5.777 -13.052 1.00 93.25 94 PHE A N 1
ATOM 756 C CA . PHE A 1 94 ? 12.821 6.747 -14.044 1.00 93.25 94 PHE A CA 1
ATOM 757 C C . PHE A 1 94 ? 14.317 7.056 -13.899 1.00 93.25 94 PHE A C 1
ATOM 759 O O . PHE A 1 94 ? 15.063 6.934 -14.867 1.00 93.25 94 PHE A O 1
ATOM 766 N N . LEU A 1 95 ? 14.789 7.356 -12.686 1.00 93.44 95 LEU A N 1
ATOM 767 C CA . LEU A 1 95 ? 16.211 7.613 -12.434 1.00 93.44 95 LEU A CA 1
ATOM 768 C C . LEU A 1 95 ? 17.096 6.402 -12.764 1.00 93.44 95 LEU A C 1
ATOM 770 O O . LEU A 1 95 ? 18.191 6.573 -13.300 1.00 93.44 95 LEU A O 1
ATOM 774 N N . MET A 1 96 ? 16.628 5.182 -12.487 1.00 95.06 96 MET A N 1
ATOM 775 C CA . MET A 1 96 ? 17.335 3.957 -12.869 1.00 95.06 96 MET A CA 1
ATOM 776 C C . MET A 1 96 ? 17.441 3.806 -14.389 1.00 95.06 96 MET A C 1
ATOM 778 O O . MET A 1 96 ? 18.498 3.415 -14.881 1.00 95.06 96 MET A O 1
ATOM 782 N N . LEU A 1 97 ? 16.382 4.138 -15.135 1.00 93.00 97 LEU A N 1
ATOM 783 C CA . LEU A 1 97 ? 16.409 4.129 -16.598 1.00 93.00 97 LEU A CA 1
ATOM 784 C C . LEU A 1 97 ? 17.415 5.154 -17.126 1.00 93.00 97 LEU A C 1
ATOM 786 O O . LEU A 1 97 ? 18.324 4.768 -17.855 1.00 93.00 97 LEU A O 1
ATOM 790 N N . VAL A 1 98 ? 17.323 6.418 -16.701 1.00 93.12 98 VAL A N 1
ATOM 791 C CA . VAL A 1 98 ? 18.275 7.480 -17.085 1.00 93.12 98 VAL A CA 1
ATOM 792 C C . VAL A 1 98 ? 19.718 7.040 -16.810 1.00 93.12 98 VAL A C 1
ATOM 794 O O . VAL A 1 98 ? 20.575 7.117 -17.690 1.00 93.12 98 VAL A O 1
ATOM 797 N N . GLY A 1 99 ? 19.987 6.497 -15.617 1.00 92.31 99 GLY A N 1
ATOM 798 C CA . GLY A 1 99 ? 21.308 5.985 -15.248 1.00 92.31 99 GLY A CA 1
ATOM 799 C C . GLY A 1 99 ? 21.788 4.832 -16.138 1.00 92.31 99 GLY A C 1
ATOM 800 O O . GLY A 1 99 ? 22.959 4.797 -16.520 1.00 92.31 99 GLY A O 1
ATOM 801 N N . ALA A 1 100 ? 20.893 3.919 -16.525 1.00 92.75 100 ALA A N 1
ATOM 802 C CA . ALA A 1 100 ? 21.213 2.828 -17.441 1.00 92.75 100 ALA A CA 1
ATOM 803 C C . ALA A 1 100 ? 21.569 3.337 -18.849 1.00 92.75 100 ALA A C 1
ATOM 805 O O . ALA A 1 100 ? 22.526 2.842 -19.445 1.00 92.75 100 ALA A O 1
ATOM 806 N N . PHE A 1 101 ? 20.864 4.352 -19.363 1.00 91.31 101 PHE A N 1
ATOM 807 C CA . PHE A 1 101 ? 21.177 4.974 -20.656 1.00 91.31 101 PHE A CA 1
ATOM 808 C C . PHE A 1 101 ? 22.555 5.647 -20.652 1.00 91.31 101 PHE A C 1
ATOM 810 O O . PHE A 1 101 ? 23.349 5.432 -21.571 1.00 91.31 101 PHE A O 1
ATOM 817 N N . VAL A 1 102 ? 22.877 6.392 -19.592 1.00 92.44 102 VAL A N 1
ATOM 818 C CA . VAL A 1 102 ? 24.199 7.014 -19.414 1.00 92.44 102 VAL A CA 1
ATOM 819 C C . VAL A 1 102 ? 25.297 5.949 -19.365 1.00 92.44 102 VAL A C 1
ATOM 821 O O . VAL A 1 102 ? 26.317 6.080 -20.042 1.00 92.44 102 VAL A O 1
ATOM 824 N N . ALA A 1 103 ? 25.087 4.864 -18.614 1.00 91.81 103 ALA A N 1
ATOM 825 C CA . ALA A 1 103 ? 26.067 3.787 -18.478 1.00 91.81 103 ALA A CA 1
ATOM 826 C C . ALA A 1 103 ? 26.288 3.006 -19.787 1.00 91.81 103 ALA A C 1
ATOM 828 O O . ALA A 1 103 ? 27.430 2.704 -20.135 1.00 91.81 103 ALA A O 1
ATOM 829 N N . ALA A 1 104 ? 25.215 2.692 -20.518 1.00 93.69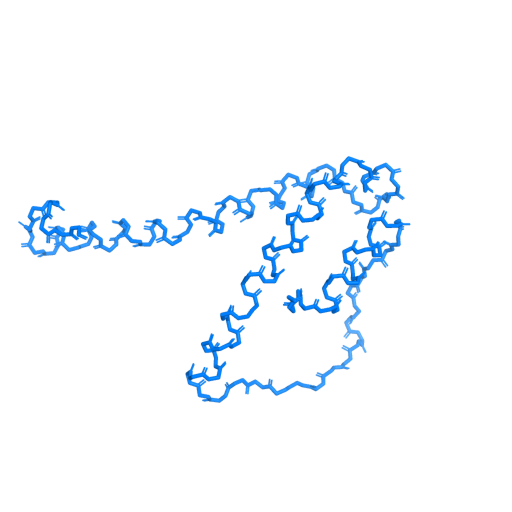 104 ALA A N 1
ATOM 830 C CA . ALA A 1 104 ? 25.276 1.884 -21.734 1.00 93.69 104 ALA A CA 1
ATOM 831 C C . ALA A 1 104 ? 25.778 2.674 -22.951 1.00 93.69 104 ALA A C 1
ATOM 833 O O . ALA A 1 104 ? 26.576 2.159 -23.734 1.00 93.69 104 ALA A O 1
ATOM 834 N N . PHE A 1 105 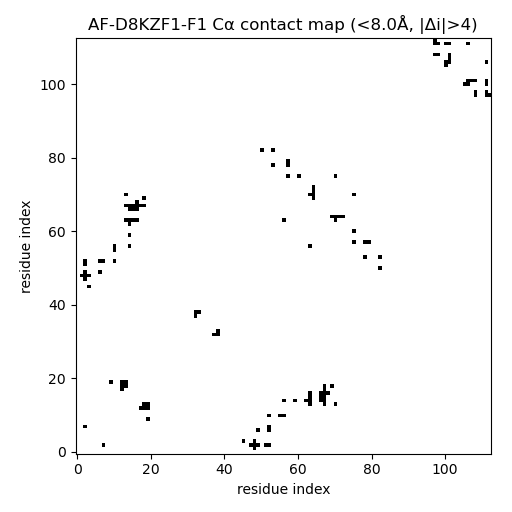? 25.333 3.924 -23.108 1.00 92.00 105 PHE A N 1
ATOM 835 C CA . PHE A 1 105 ? 25.567 4.712 -24.322 1.00 92.00 105 PHE A CA 1
ATOM 836 C C . PHE A 1 105 ? 26.537 5.886 -24.128 1.00 92.00 105 PHE A C 1
ATOM 838 O O . PHE A 1 105 ? 26.865 6.562 -25.100 1.00 92.00 105 PHE A O 1
ATOM 845 N N . ARG A 1 106 ? 27.024 6.132 -22.899 1.00 87.25 106 ARG A N 1
ATOM 846 C CA . ARG A 1 106 ? 27.905 7.270 -22.540 1.00 87.25 106 ARG A CA 1
ATOM 847 C C . ARG A 1 106 ? 27.346 8.633 -22.955 1.00 87.25 106 ARG A C 1
ATOM 849 O O . ARG A 1 106 ? 28.090 9.569 -23.245 1.00 87.25 106 ARG A O 1
ATOM 856 N N . VAL A 1 107 ? 26.025 8.729 -22.992 1.00 83.75 107 VAL A N 1
ATOM 857 C CA . VAL A 1 107 ? 25.297 9.955 -23.299 1.00 83.75 107 VAL A CA 1
ATOM 858 C C . VAL A 1 107 ? 25.274 10.840 -22.047 1.00 83.75 107 VAL A C 1
ATOM 860 O O . VAL A 1 107 ? 25.307 10.338 -20.925 1.00 83.75 107 VAL A O 1
ATOM 863 N N . SER A 1 108 ? 25.277 12.166 -22.211 1.00 81.69 108 SER A N 1
ATOM 864 C CA . SER A 1 108 ? 25.246 13.090 -21.072 1.00 81.69 108 SER A CA 1
ATOM 865 C C . SER A 1 108 ? 23.920 12.989 -20.3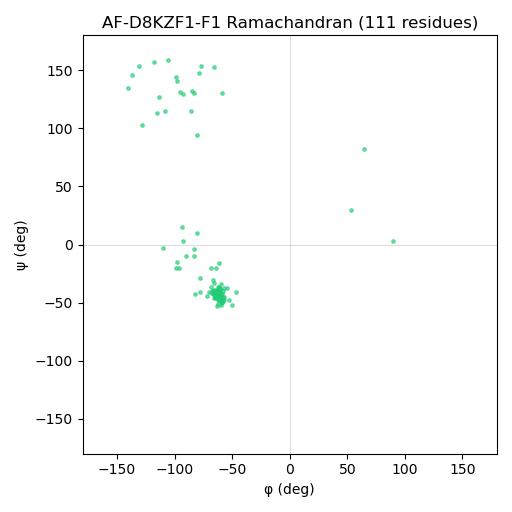04 1.00 81.69 108 SER A C 1
ATOM 86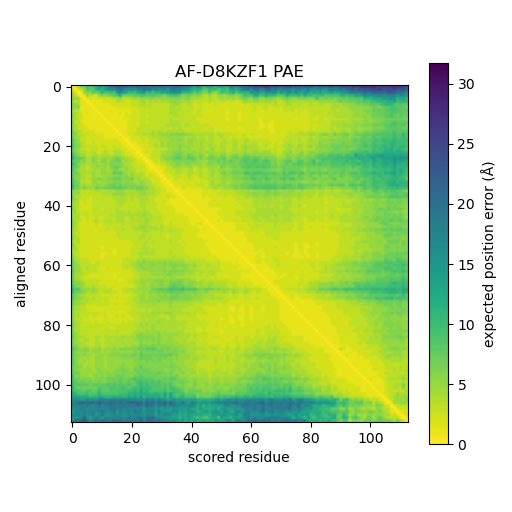7 O O . SER A 1 108 ? 22.877 12.684 -20.884 1.00 81.69 108 SER A O 1
ATOM 869 N N . ASN A 1 109 ? 23.938 13.298 -19.001 1.00 78.88 109 ASN A N 1
ATOM 870 C CA . ASN A 1 109 ? 22.735 13.267 -18.155 1.00 78.88 109 ASN A CA 1
ATOM 871 C C . ASN A 1 109 ? 21.598 14.130 -18.717 1.00 78.88 109 ASN A C 1
ATOM 873 O O . ASN A 1 109 ? 20.444 13.735 -18.643 1.00 78.88 109 ASN A O 1
ATOM 877 N N . TRP A 1 110 ? 21.929 15.284 -19.305 1.00 81.06 110 TRP A N 1
ATOM 878 C CA . TRP A 1 110 ? 20.944 16.196 -19.891 1.00 81.06 110 TRP A CA 1
ATOM 879 C C . TRP A 1 110 ? 20.219 15.600 -21.099 1.00 81.06 110 TRP A C 1
ATOM 881 O O . TRP A 1 110 ? 19.054 15.893 -21.317 1.00 81.06 110 TRP A O 1
ATOM 891 N N . LEU A 1 111 ? 20.911 14.770 -21.880 1.00 77.38 111 LEU A N 1
ATOM 892 C CA . LEU A 1 111 ? 20.353 14.145 -23.077 1.00 77.38 111 LEU A CA 1
ATOM 893 C C . LEU A 1 111 ? 19.697 12.786 -22.772 1.00 77.38 111 LEU A C 1
ATOM 895 O O . LEU A 1 111 ? 19.053 12.209 -23.640 1.00 77.38 111 LEU A O 1
ATOM 899 N N . SER A 1 112 ? 19.899 12.276 -21.554 1.00 72.00 112 SER A N 1
ATOM 900 C CA . SER A 1 112 ? 19.325 11.019 -21.061 1.00 72.00 112 SER A CA 1
ATOM 901 C C . SER A 1 112 ? 18.067 11.230 -20.208 1.00 72.00 112 SER A C 1
ATOM 903 O O . SER A 1 112 ? 17.375 10.253 -19.937 1.00 72.00 112 SER A O 1
ATOM 905 N N . PHE A 1 113 ? 17.817 12.466 -19.761 1.00 71.81 113 PHE A N 1
ATOM 906 C CA . PHE A 1 113 ? 16.592 12.914 -19.088 1.00 71.81 113 PHE A CA 1
ATOM 907 C C . PHE A 1 113 ? 15.451 13.092 -20.094 1.00 71.81 113 PHE A C 1
ATOM 909 O O . PHE A 1 113 ? 14.304 12.755 -19.724 1.00 71.81 113 PHE A O 1
#

Sequence (113 aa):
YDQGEDRWLCTLLLQRGYRVEYSAASDAYTHVPEGFSEFYNQRRRWVPSTMANIMDLLQDSRKTIEVNDNISLPYISYQTMLMAGTILGPGTIFLMLVGAFVAAFRVSNWLSF

Radius of gyration: 19.46 Å; Cα contacts (8 Å, |Δi|>4): 70; chains: 1; bounding box: 44×37×45 Å

Secondary structure (DSSP, 8-state):
----HHHHHHHHHHHTT------TT-----PPP-SHHHHHHHHHHHHHHHHHHHHHHHHTHHHHHHH-TT--HHHHHHHHHHHHHHHHHHHHHHHHHHHHHHHHH---HHHH-

Foldseek 3Di:
DCLPVVLQVVLVCLLQQHDDDDDPPDDDDDDDDPDPVVVVVVCVNHLVSVLVSLVVCLVSVVSSVVRYVVRDPVNSVVSVVVSVCSVCVVVVVLVVQLVVCCVPVVDDSVVSD

pLDDT: mean 91.95, std 6.75, range [52.88, 96.75]